Protein AF-A0A2K3YTZ8-F1 (afdb_monomer)

Mean predicted aligned error: 7.77 Å

Foldseek 3Di:
DDPPPPPQQDWDKDWDAVVLLCVLCVVVVHDVCVQDPPVRVVVSVVCSVVVHFIFMWIHPRPQKIKTKGGLSLLSVLLVQFLNCQQSVCVSVVRARAVCPSVQSNVVNVVVTPSNFIKMWMWGFDQDPVRDTGTHTPDMGTD

Secondary structure (DSSP, 8-state):
-----------EEEEE-HHHHHHHHHHTT--HHHHS-HHHHHHHHHHHHHT-S-EEEEE-SSSEEEEEE-HHHHHHHHHHGGGHHHHHHHHTTS-PPBTHHHHHHHHHTT---TTS-EEEEEEEEE-TTS-EEEEEEEEEE-

Structure (mmCIF, N/CA/C/O backbone):
data_AF-A0A2K3YTZ8-F1
#
_entry.id   AF-A0A2K3YTZ8-F1
#
loop_
_atom_site.group_PDB
_atom_site.id
_atom_site.type_symbol
_atom_site.label_atom_id
_atom_site.label_alt_id
_atom_site.label_comp_id
_atom_site.label_asym_id
_atom_site.label_entity_id
_atom_site.label_seq_id
_atom_site.pdbx_PDB_ins_code
_atom_site.Cartn_x
_atom_site.Cartn_y
_atom_site.Cartn_z
_atom_site.occupancy
_atom_site.B_iso_or_equiv
_atom_site.auth_seq_id
_atom_site.auth_comp_id
_atom_site.auth_asym_id
_atom_site.auth_atom_id
_atom_site.pdbx_PDB_model_num
ATOM 1 N N . MET A 1 1 ? 45.130 -14.827 0.680 1.00 37.25 1 MET A N 1
ATOM 2 C CA . MET A 1 1 ? 43.957 -14.661 -0.198 1.00 37.25 1 MET A CA 1
ATOM 3 C C . MET A 1 1 ? 42.746 -14.747 0.700 1.00 37.25 1 MET A C 1
ATOM 5 O O . MET A 1 1 ? 42.461 -15.830 1.182 1.00 37.25 1 MET A O 1
ATOM 9 N N . ALA A 1 2 ? 42.155 -13.609 1.056 1.00 35.12 2 ALA A N 1
ATOM 10 C CA . ALA A 1 2 ? 40.904 -13.611 1.800 1.00 35.12 2 ALA A CA 1
ATOM 11 C C . ALA A 1 2 ? 39.788 -13.859 0.783 1.00 35.12 2 ALA A C 1
ATOM 13 O O . ALA A 1 2 ? 39.632 -13.076 -0.154 1.00 35.12 2 ALA A O 1
ATOM 14 N N . GLU A 1 3 ? 39.102 -14.989 0.924 1.00 37.12 3 GLU A N 1
ATOM 15 C CA . GLU A 1 3 ? 37.858 -15.270 0.221 1.00 37.12 3 GLU A CA 1
ATOM 16 C C . GLU A 1 3 ? 36.879 -14.135 0.527 1.00 37.12 3 GLU A C 1
ATOM 18 O O . GLU A 1 3 ? 36.523 -13.889 1.680 1.00 37.12 3 GLU A O 1
ATOM 23 N N . ALA A 1 4 ? 36.498 -13.396 -0.513 1.00 38.06 4 ALA A N 1
ATOM 24 C CA . ALA A 1 4 ? 35.363 -12.500 -0.446 1.00 38.06 4 ALA A CA 1
ATOM 25 C C . ALA A 1 4 ? 34.123 -13.383 -0.294 1.00 38.06 4 ALA A C 1
ATOM 27 O O . ALA A 1 4 ? 33.596 -13.904 -1.277 1.00 38.06 4 ALA A O 1
ATOM 28 N N . SER A 1 5 ? 33.693 -13.586 0.949 1.00 38.84 5 SER A N 1
ATOM 29 C CA . SER A 1 5 ? 32.341 -14.031 1.240 1.00 38.84 5 SER A CA 1
ATOM 30 C C . SER A 1 5 ? 31.406 -13.032 0.572 1.00 38.84 5 SER A C 1
ATOM 32 O O . SER A 1 5 ? 31.273 -11.899 1.026 1.00 38.84 5 SER A O 1
ATOM 34 N N . ILE A 1 6 ? 30.811 -13.431 -0.551 1.00 44.41 6 ILE A N 1
ATOM 35 C CA . ILE A 1 6 ? 29.641 -12.761 -1.100 1.00 44.41 6 ILE A CA 1
ATOM 36 C C . ILE A 1 6 ? 28.584 -12.901 -0.006 1.00 44.41 6 ILE A C 1
ATOM 38 O O . ILE A 1 6 ? 27.992 -13.970 0.155 1.00 44.41 6 ILE A O 1
ATOM 42 N N . GLU A 1 7 ? 28.432 -11.859 0.813 1.00 41.97 7 GLU A N 1
ATOM 43 C CA . GLU A 1 7 ? 27.295 -11.709 1.710 1.00 41.97 7 GLU A CA 1
ATOM 44 C C . GLU A 1 7 ? 26.057 -11.921 0.847 1.00 41.97 7 GLU A C 1
ATOM 46 O O . GLU A 1 7 ? 25.769 -11.146 -0.066 1.00 41.97 7 GLU A O 1
ATOM 51 N N . SER A 1 8 ? 25.397 -13.059 1.058 1.00 43.81 8 SER A N 1
ATOM 52 C CA . SER A 1 8 ? 24.143 -13.395 0.406 1.00 43.81 8 SER A CA 1
ATOM 53 C C . SER A 1 8 ? 23.228 -12.192 0.580 1.00 43.81 8 SER A C 1
ATOM 55 O O . SER A 1 8 ? 22.971 -11.814 1.721 1.00 43.81 8 SER A O 1
ATOM 57 N N . GLY A 1 9 ? 22.819 -11.554 -0.522 1.00 49.78 9 GLY A N 1
ATOM 58 C CA . GLY A 1 9 ? 21.945 -10.385 -0.496 1.00 49.78 9 GLY A CA 1
ATOM 59 C C . GLY A 1 9 ? 20.714 -10.698 0.345 1.00 49.78 9 GLY A C 1
ATOM 60 O O . GLY A 1 9 ? 19.818 -11.409 -0.099 1.00 49.78 9 GLY A O 1
ATOM 61 N N . GLN A 1 10 ? 20.719 -10.264 1.604 1.00 57.28 10 GLN A N 1
ATOM 62 C CA . GLN A 1 10 ? 19.632 -10.552 2.523 1.00 57.28 10 GLN A CA 1
ATOM 63 C C . GLN A 1 10 ? 18.432 -9.729 2.083 1.00 57.28 10 GLN A C 1
ATOM 65 O O . GLN A 1 10 ? 18.551 -8.512 1.919 1.00 57.28 10 GLN A O 1
ATOM 70 N N . ALA A 1 11 ? 17.288 -10.391 1.911 1.00 67.12 11 ALA A N 1
ATOM 71 C CA . ALA A 1 11 ? 16.050 -9.699 1.616 1.00 67.12 11 ALA A CA 1
ATOM 72 C C . ALA A 1 11 ? 15.791 -8.644 2.704 1.00 67.12 11 ALA A C 1
ATOM 74 O O . ALA A 1 11 ? 15.739 -8.968 3.897 1.00 67.12 11 ALA A O 1
ATOM 75 N N . LYS A 1 12 ? 15.670 -7.372 2.315 1.00 79.81 12 LYS A N 1
ATOM 76 C CA . LYS A 1 12 ? 15.403 -6.288 3.264 1.00 79.81 12 LYS A CA 1
ATOM 77 C C . LYS A 1 12 ? 13.904 -6.196 3.474 1.00 79.81 12 LYS A C 1
ATOM 79 O O . LYS A 1 12 ? 13.170 -5.788 2.580 1.00 79.81 12 LYS A O 1
ATOM 84 N N . ILE A 1 13 ? 13.464 -6.563 4.673 1.00 82.56 13 ILE A N 1
ATOM 85 C CA . ILE A 1 13 ? 12.056 -6.517 5.062 1.00 82.56 13 ILE A CA 1
ATOM 86 C C . ILE A 1 13 ? 11.825 -5.278 5.920 1.00 82.56 13 ILE A C 1
ATOM 88 O O . ILE A 1 13 ? 12.342 -5.174 7.032 1.00 82.56 13 ILE A O 1
ATOM 92 N N . GLN A 1 14 ? 11.011 -4.357 5.422 1.00 82.62 14 GLN A N 1
ATOM 93 C CA . GLN A 1 14 ? 10.483 -3.235 6.190 1.00 82.62 14 GLN A CA 1
ATOM 94 C C . GLN A 1 14 ? 9.035 -3.549 6.541 1.00 82.62 14 GLN A C 1
ATOM 96 O O . GLN A 1 14 ? 8.256 -3.904 5.666 1.00 82.62 14 GLN A O 1
ATOM 101 N N . SER A 1 15 ? 8.675 -3.485 7.820 1.00 82.81 15 SER A N 1
ATOM 102 C CA . SER A 1 15 ? 7.303 -3.745 8.273 1.00 82.81 15 SER A CA 1
ATOM 103 C C . SER A 1 15 ? 6.673 -2.461 8.782 1.00 82.81 15 SER A C 1
ATOM 105 O O . SER A 1 15 ? 7.332 -1.693 9.479 1.00 82.81 15 SER A O 1
ATOM 107 N N . PHE A 1 16 ? 5.394 -2.287 8.480 1.00 82.88 16 PHE A N 1
ATOM 108 C CA . PHE A 1 16 ? 4.601 -1.118 8.819 1.00 82.88 16 PHE A CA 1
ATOM 109 C C . PHE A 1 16 ? 3.361 -1.556 9.583 1.00 82.88 16 PHE A C 1
ATOM 111 O O . PHE A 1 16 ? 2.754 -2.583 9.262 1.00 82.88 16 PHE A O 1
ATOM 118 N N . THR A 1 17 ? 3.009 -0.790 10.609 1.00 85.12 17 THR A N 1
ATOM 119 C CA . THR A 1 17 ? 1.774 -1.008 11.363 1.00 85.12 17 THR A CA 1
ATOM 120 C C . THR A 1 17 ? 0.602 -0.285 10.708 1.00 85.12 17 THR A C 1
ATOM 122 O O . THR A 1 17 ? 0.782 0.736 10.042 1.00 85.12 17 THR A O 1
ATOM 125 N N . ASN A 1 18 ? -0.622 -0.764 10.933 1.00 85.56 18 ASN A N 1
ATOM 126 C CA . ASN A 1 18 ? -1.831 -0.040 10.528 1.00 85.56 18 ASN A CA 1
ATOM 127 C C . ASN A 1 18 ? -1.933 1.307 11.257 1.00 85.56 18 ASN A C 1
ATOM 129 O O . ASN A 1 18 ? -2.470 2.266 10.715 1.00 85.56 18 ASN A O 1
ATOM 133 N N . GLN A 1 19 ? -1.361 1.424 12.459 1.00 85.00 19 GLN A N 1
ATOM 134 C CA . GLN A 1 19 ? -1.251 2.722 13.121 1.00 85.00 19 GLN A CA 1
ATOM 135 C C . GLN A 1 19 ? -0.457 3.738 12.281 1.00 85.00 19 GLN A C 1
ATOM 137 O O . GLN A 1 19 ? -0.942 4.847 12.084 1.00 85.00 19 GLN A O 1
ATOM 142 N N . GLN A 1 20 ? 0.690 3.349 11.708 1.00 86.94 20 GLN A N 1
ATOM 143 C CA . GLN A 1 20 ? 1.468 4.243 10.840 1.00 86.94 20 GLN A CA 1
ATOM 144 C C . GLN A 1 20 ? 0.689 4.670 9.589 1.00 86.94 20 GLN A C 1
ATOM 146 O O . GLN A 1 20 ? 0.856 5.796 9.124 1.00 86.94 20 GLN A O 1
ATOM 151 N N . LEU A 1 21 ? -0.174 3.799 9.053 1.00 87.56 21 LEU A N 1
ATOM 152 C CA . LEU A 1 21 ? -1.103 4.173 7.986 1.00 87.56 21 LEU A CA 1
ATOM 153 C C . LEU A 1 21 ? -2.042 5.294 8.432 1.00 87.56 21 LEU A C 1
ATOM 155 O O . LEU A 1 21 ? -2.205 6.262 7.695 1.00 87.56 21 LEU A O 1
ATOM 159 N N . PHE A 1 22 ? -2.654 5.167 9.610 1.00 89.25 22 PHE A N 1
ATOM 160 C CA . PHE A 1 22 ? -3.571 6.182 10.124 1.00 89.25 22 PHE A CA 1
ATOM 161 C C . PHE A 1 22 ? -2.854 7.517 10.347 1.00 89.25 22 PHE A C 1
ATOM 163 O O . PHE A 1 22 ? -3.300 8.534 9.827 1.00 89.25 22 PHE A O 1
ATOM 170 N N . ASP A 1 23 ? -1.692 7.505 11.003 1.00 89.44 23 ASP A N 1
ATOM 171 C CA . ASP A 1 23 ? -0.893 8.718 11.212 1.00 89.44 23 ASP A CA 1
ATOM 172 C C . ASP A 1 23 ? -0.537 9.409 9.878 1.00 89.44 23 ASP A C 1
ATOM 174 O O . ASP A 1 23 ? -0.628 10.632 9.747 1.00 89.44 23 ASP A O 1
ATOM 178 N N . GLU A 1 24 ? -0.155 8.637 8.854 1.00 88.81 24 GLU A N 1
ATOM 179 C CA . GLU A 1 24 ? 0.203 9.191 7.545 1.00 88.81 24 GLU A CA 1
ATOM 180 C C . GLU A 1 24 ? -1.027 9.684 6.763 1.00 88.81 24 GLU A C 1
ATOM 182 O O . GLU A 1 24 ? -0.947 10.689 6.058 1.00 88.81 24 GLU A O 1
ATOM 187 N N . LEU A 1 25 ? -2.186 9.036 6.894 1.00 88.69 25 LEU A N 1
ATOM 188 C CA . LEU A 1 25 ? -3.445 9.521 6.319 1.00 88.69 25 LEU A CA 1
ATOM 189 C C . LEU A 1 25 ? -3.856 10.869 6.933 1.00 88.69 25 LEU A C 1
ATOM 191 O O . LEU A 1 25 ? -4.121 11.812 6.184 1.00 88.69 25 LEU A O 1
ATOM 195 N N . GLU A 1 26 ? -3.826 10.999 8.264 1.00 89.88 26 GLU A N 1
ATOM 196 C CA . GLU A 1 26 ? -4.123 12.262 8.961 1.00 89.88 26 GLU A CA 1
ATOM 197 C C . GLU A 1 26 ? -3.152 13.369 8.553 1.00 89.88 26 GLU A C 1
ATOM 199 O O . GLU A 1 26 ? -3.557 14.497 8.260 1.00 89.88 26 GLU A O 1
ATOM 204 N N . LYS A 1 27 ? -1.863 13.038 8.450 1.00 88.75 27 LYS A N 1
ATOM 205 C CA . LYS A 1 27 ? -0.826 13.973 8.005 1.00 88.75 27 LYS A CA 1
ATOM 206 C C . LYS A 1 27 ? -1.013 14.432 6.557 1.00 88.75 27 LYS A C 1
ATOM 208 O O . LYS A 1 27 ? -0.670 15.568 6.234 1.00 88.75 27 LYS A O 1
ATOM 213 N N . ASN A 1 28 ? -1.583 13.587 5.700 1.00 84.62 28 ASN A N 1
ATOM 214 C CA . ASN A 1 28 ? -1.975 13.951 4.337 1.00 84.62 28 ASN A CA 1
ATOM 215 C C . ASN A 1 28 ? -3.314 14.719 4.275 1.00 84.62 28 ASN A C 1
ATOM 217 O O . ASN A 1 28 ? -3.763 15.068 3.184 1.00 84.62 28 ASN A O 1
ATOM 221 N N . GLY A 1 29 ? -3.936 15.017 5.422 1.00 86.56 29 GLY A N 1
ATOM 222 C CA . GLY A 1 29 ? -5.174 15.791 5.526 1.00 86.56 29 GLY A CA 1
ATOM 223 C C . GLY A 1 29 ? -6.456 14.963 5.424 1.00 86.56 29 GLY A C 1
ATOM 224 O O . GLY A 1 29 ? -7.535 15.547 5.340 1.00 86.56 29 GLY A O 1
ATOM 225 N N . TYR A 1 30 ? -6.365 13.629 5.436 1.00 87.69 30 TYR A N 1
ATOM 226 C CA . TYR A 1 30 ? -7.536 12.754 5.436 1.00 87.69 30 TYR A CA 1
ATOM 227 C C . TYR A 1 30 ? -8.067 12.551 6.853 1.00 87.69 30 TYR A C 1
ATOM 229 O O . TYR A 1 30 ? -7.307 12.349 7.797 1.00 87.69 30 TYR A O 1
ATOM 237 N N . GLN A 1 31 ? -9.389 12.547 7.001 1.00 87.75 31 GLN A N 1
ATOM 238 C CA . GLN A 1 31 ? -10.019 12.120 8.245 1.00 87.75 31 GLN A CA 1
ATOM 239 C C . GLN A 1 31 ? -10.127 10.597 8.242 1.00 87.75 31 GLN A C 1
ATOM 241 O O . GLN A 1 31 ? -10.761 10.024 7.362 1.00 87.75 31 GLN A O 1
ATOM 246 N N . ILE A 1 32 ? -9.534 9.930 9.233 1.00 86.88 32 ILE A N 1
ATOM 247 C CA . ILE A 1 32 ? -9.571 8.459 9.316 1.00 86.88 32 ILE A CA 1
ATOM 248 C C . ILE A 1 32 ? -11.003 7.941 9.386 1.00 86.88 32 ILE A C 1
ATOM 250 O O . ILE A 1 32 ? -11.298 6.911 8.794 1.00 86.88 32 ILE A O 1
ATOM 254 N N . GLU A 1 33 ? -11.895 8.690 10.034 1.00 86.44 33 GLU A N 1
ATOM 255 C CA . GLU A 1 33 ? -13.319 8.365 10.148 1.00 86.44 33 GLU A CA 1
ATOM 256 C C . GLU A 1 33 ? -14.080 8.402 8.806 1.00 86.44 33 GLU A C 1
ATOM 258 O O . GLU A 1 33 ? -15.165 7.834 8.716 1.00 86.44 33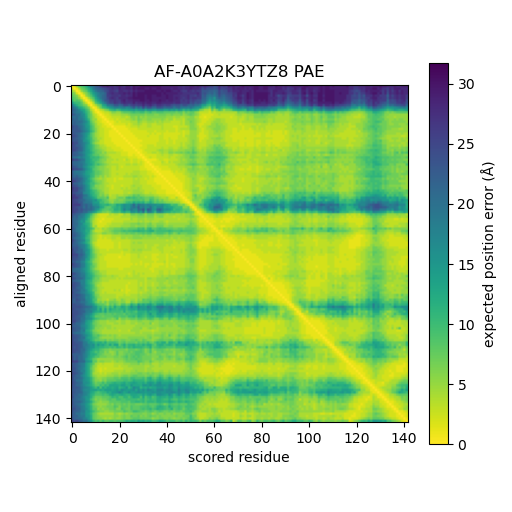 GLU A O 1
ATOM 263 N N . ASP A 1 34 ? -13.521 9.029 7.763 1.00 87.06 34 ASP A N 1
ATOM 264 C CA . ASP A 1 34 ? -14.074 9.005 6.398 1.00 87.06 34 ASP A CA 1
ATOM 265 C C . ASP A 1 34 ? -13.754 7.683 5.676 1.00 87.06 34 ASP A C 1
ATOM 267 O O . ASP A 1 34 ? -14.510 7.215 4.827 1.00 87.06 34 ASP A O 1
ATOM 271 N N . VAL A 1 35 ? -12.645 7.040 6.056 1.00 85.38 35 VAL A N 1
ATOM 272 C CA . VAL A 1 35 ? -12.149 5.802 5.434 1.00 85.38 35 VAL A CA 1
ATOM 273 C C . VAL A 1 35 ? -12.508 4.565 6.269 1.00 85.38 35 VAL A C 1
ATOM 275 O O . VAL A 1 35 ? -12.798 3.498 5.722 1.00 85.38 35 VAL A O 1
ATOM 278 N N . PHE A 1 36 ? -12.509 4.699 7.596 1.00 88.44 36 PHE A N 1
ATOM 279 C CA . PHE A 1 36 ? -12.673 3.613 8.558 1.00 88.44 36 PHE A CA 1
ATOM 280 C C . PHE A 1 36 ? -13.674 3.978 9.648 1.00 88.44 36 PHE A C 1
ATOM 282 O O . PHE A 1 36 ? -13.645 5.074 10.202 1.00 88.44 36 PHE A O 1
ATOM 289 N N . THR A 1 37 ? -14.513 3.025 10.046 1.00 89.50 37 THR A N 1
ATOM 290 C CA . THR A 1 37 ? -15.331 3.195 11.249 1.00 89.50 37 THR A CA 1
ATOM 291 C C . THR A 1 37 ? -14.468 3.084 12.508 1.00 89.50 37 THR A C 1
ATOM 293 O O . THR A 1 37 ? -13.374 2.517 12.499 1.00 89.50 37 THR A O 1
ATOM 296 N N . LYS A 1 38 ? -14.971 3.583 13.642 1.00 88.25 38 LYS A N 1
ATOM 297 C CA . LYS A 1 38 ? -14.272 3.472 14.936 1.00 88.25 38 LYS A CA 1
ATOM 298 C C . LYS A 1 38 ? -13.962 2.022 15.309 1.00 88.25 38 LYS A C 1
ATOM 300 O O . LYS A 1 38 ? -12.856 1.736 15.756 1.00 88.25 38 LYS A O 1
ATOM 305 N N . GLU A 1 39 ? -14.910 1.121 15.060 1.00 88.31 39 GLU A N 1
ATOM 306 C CA . GLU A 1 39 ? -14.753 -0.316 15.301 1.00 88.31 39 GLU A CA 1
ATOM 307 C C . GLU A 1 39 ? -13.636 -0.914 14.436 1.00 88.31 39 GLU A C 1
ATOM 309 O O . GLU A 1 39 ? -12.822 -1.687 14.933 1.00 88.31 39 GLU A O 1
ATOM 314 N N . GLU A 1 40 ? -13.539 -0.511 13.166 1.00 87.50 40 GLU A N 1
ATOM 315 C CA . GLU A 1 40 ? -12.468 -0.952 12.267 1.00 87.50 40 GLU A CA 1
ATOM 316 C C . GLU A 1 40 ? -11.101 -0.427 12.702 1.00 87.50 40 GLU A C 1
ATOM 318 O O . GLU A 1 40 ? -10.127 -1.173 12.709 1.00 87.50 40 GLU A O 1
ATOM 323 N N . ILE A 1 41 ? -11.017 0.836 13.123 1.00 86.31 41 ILE A N 1
ATOM 324 C CA . ILE A 1 41 ? -9.771 1.413 13.642 1.00 86.31 41 ILE A CA 1
ATOM 325 C C . ILE A 1 41 ? -9.293 0.622 14.866 1.00 86.31 41 ILE A C 1
ATOM 327 O O . ILE A 1 41 ? -8.108 0.296 14.970 1.00 86.31 41 ILE A O 1
ATOM 331 N N . GLU A 1 42 ? -10.191 0.301 15.800 1.00 86.44 42 GLU A N 1
ATOM 332 C CA . GLU A 1 42 ? -9.855 -0.507 16.975 1.00 86.44 42 GLU A CA 1
ATOM 333 C C . GLU A 1 42 ? -9.466 -1.941 16.601 1.00 86.44 42 GLU A C 1
ATOM 335 O O . GLU A 1 42 ? -8.486 -2.463 17.144 1.00 86.44 42 GLU A O 1
ATOM 340 N N . PHE A 1 43 ? -10.172 -2.547 15.644 1.00 86.31 43 PHE A N 1
ATOM 341 C CA . PHE A 1 43 ? -9.867 -3.870 15.106 1.00 86.31 43 PHE A CA 1
ATOM 342 C C . PHE A 1 43 ? -8.471 -3.912 14.469 1.00 86.31 43 PHE A C 1
ATOM 344 O O . PHE A 1 43 ? -7.639 -4.718 14.881 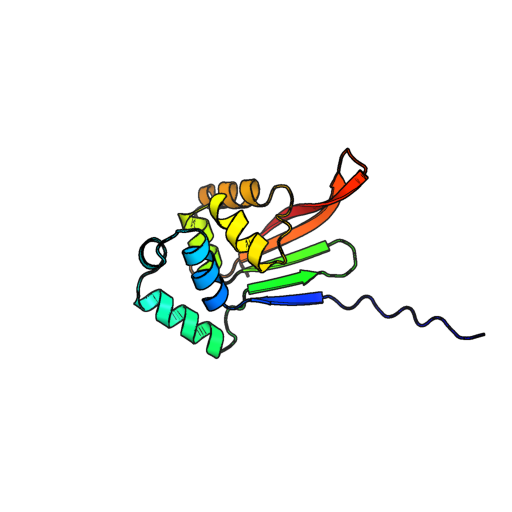1.00 86.31 43 PHE A O 1
ATOM 351 N N . TYR A 1 44 ? -8.146 -2.984 13.567 1.00 84.75 44 TYR A N 1
ATOM 352 C CA . TYR A 1 44 ? -6.844 -2.926 12.898 1.00 84.75 44 TYR A CA 1
ATOM 353 C C . TYR A 1 44 ? -5.689 -2.612 13.858 1.00 84.75 44 TYR A C 1
ATOM 355 O O . TYR A 1 44 ? -4.596 -3.169 13.719 1.00 84.75 44 TYR A O 1
ATOM 363 N N . LYS A 1 45 ? -5.930 -1.782 14.884 1.00 82.12 45 LYS A N 1
ATOM 364 C CA . LYS A 1 45 ? -4.977 -1.559 15.988 1.00 82.12 45 LYS A CA 1
ATOM 365 C C . LYS A 1 45 ? -4.806 -2.801 16.870 1.00 82.12 45 LYS A C 1
ATOM 367 O O . LYS A 1 45 ? -3.770 -2.972 17.518 1.00 82.12 45 LYS A O 1
ATOM 372 N N . ALA A 1 46 ? -5.821 -3.655 16.977 1.00 82.50 46 ALA A N 1
ATOM 373 C CA . ALA A 1 46 ? -5.715 -4.936 17.667 1.00 82.50 46 ALA A CA 1
ATOM 374 C C . ALA A 1 46 ? -4.965 -5.978 16.818 1.00 82.50 46 ALA A C 1
ATOM 376 O O . ALA A 1 46 ? -4.106 -6.673 17.361 1.00 82.50 46 ALA A O 1
ATOM 377 N N . GLU A 1 47 ? -5.200 -6.032 15.504 1.00 76.06 47 GLU A N 1
ATOM 378 C CA . GLU A 1 47 ? -4.469 -6.899 14.565 1.00 76.06 47 GLU A CA 1
ATOM 379 C C . GLU A 1 47 ? -2.959 -6.624 14.576 1.00 76.06 47 GLU A C 1
ATOM 381 O O . GLU A 1 47 ? -2.161 -7.560 14.703 1.00 76.06 47 GLU A O 1
ATOM 386 N N . ASP A 1 48 ? -2.560 -5.346 14.593 1.00 73.81 48 ASP A N 1
ATOM 387 C CA . ASP A 1 48 ? -1.158 -4.934 14.751 1.00 73.81 48 ASP A CA 1
ATOM 388 C C . ASP A 1 48 ? -0.492 -5.576 15.978 1.00 73.81 48 ASP A C 1
ATOM 390 O O . ASP A 1 48 ? 0.640 -6.072 15.914 1.00 73.81 48 ASP A O 1
ATOM 394 N N . ARG A 1 49 ? -1.216 -5.609 17.106 1.00 67.38 49 ARG A N 1
ATOM 395 C CA . ARG A 1 49 ? -0.746 -6.201 18.368 1.00 67.38 49 ARG A CA 1
ATOM 396 C C . ARG A 1 49 ? -0.641 -7.724 18.289 1.00 67.38 49 ARG A C 1
ATOM 398 O O . ARG A 1 49 ? 0.243 -8.298 18.923 1.00 67.38 49 ARG A O 1
ATOM 405 N N . MET A 1 50 ? -1.486 -8.371 17.488 1.00 64.81 50 MET A N 1
ATOM 406 C CA . MET A 1 50 ? -1.467 -9.822 17.266 1.00 64.81 50 MET A CA 1
ATOM 407 C C . MET A 1 50 ? -0.448 -10.262 16.203 1.00 64.81 50 MET A C 1
ATOM 409 O O . MET A 1 50 ? -0.233 -11.460 16.031 1.00 64.81 50 MET A O 1
ATOM 413 N N . ARG A 1 51 ? 0.215 -9.318 15.513 1.00 59.88 51 ARG A N 1
ATOM 414 C CA . ARG A 1 51 ? 1.082 -9.564 14.342 1.00 59.88 51 ARG A CA 1
ATOM 415 C C . ARG A 1 51 ? 0.369 -10.255 13.168 1.00 59.88 51 ARG A C 1
ATOM 417 O O . ARG A 1 51 ? 1.053 -10.740 12.268 1.00 59.88 51 ARG A O 1
ATOM 424 N N . ALA A 1 52 ? -0.959 -10.289 13.167 1.00 52.91 52 ALA A N 1
ATOM 425 C CA . ALA A 1 52 ? -1.759 -10.741 12.037 1.00 52.91 52 ALA A CA 1
ATOM 426 C C . ALA A 1 52 ? -1.971 -9.543 11.098 1.00 52.91 52 ALA A C 1
ATOM 428 O O . ALA A 1 52 ? -2.269 -8.454 11.571 1.00 52.91 52 ALA A O 1
ATOM 429 N N . GLY A 1 53 ? -1.743 -9.705 9.792 1.00 55.81 53 GLY A N 1
ATOM 430 C CA . GLY A 1 53 ? -2.009 -8.637 8.818 1.00 55.81 53 GLY A CA 1
ATOM 431 C C . GLY A 1 53 ? -0.987 -7.496 8.816 1.00 55.81 53 GLY A C 1
ATOM 432 O O . GLY A 1 53 ? -1.364 -6.329 8.837 1.00 55.81 53 GLY A O 1
ATOM 433 N N . LYS A 1 54 ? 0.315 -7.804 8.789 1.00 71.25 54 LYS A N 1
ATOM 434 C CA . LYS A 1 54 ? 1.347 -6.765 8.666 1.00 71.25 54 LYS A CA 1
ATOM 435 C C . LYS A 1 54 ? 1.509 -6.312 7.226 1.00 71.25 54 LYS A C 1
ATOM 437 O O . LYS A 1 54 ? 1.706 -7.132 6.333 1.00 71.25 54 LYS A O 1
ATOM 442 N N . THR A 1 55 ? 1.545 -5.001 7.037 1.00 82.62 55 THR A N 1
ATOM 443 C CA . THR A 1 55 ? 2.046 -4.421 5.797 1.00 82.62 55 THR A CA 1
ATOM 444 C C . THR A 1 55 ? 3.565 -4.527 5.794 1.00 82.62 55 THR A C 1
ATOM 446 O O . THR A 1 55 ? 4.222 -4.152 6.766 1.00 82.62 55 THR A O 1
ATOM 449 N N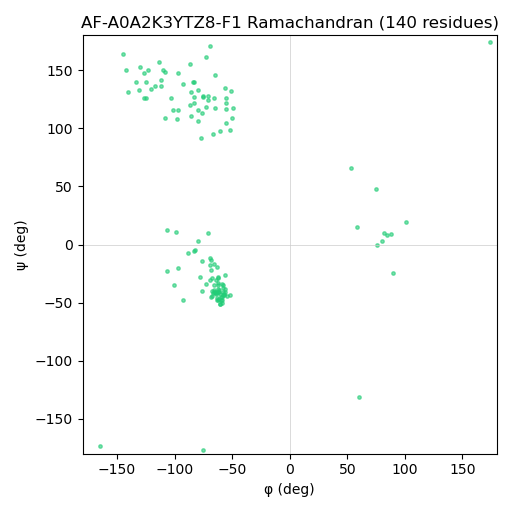 . GLN A 1 56 ? 4.145 -5.089 4.739 1.00 85.75 56 GLN A N 1
ATOM 450 C CA . GLN A 1 56 ? 5.580 -5.325 4.645 1.00 85.75 56 GLN A CA 1
ATOM 451 C C . GLN A 1 56 ? 6.087 -5.039 3.241 1.00 85.75 56 GLN A C 1
ATOM 453 O O . GLN A 1 56 ? 5.556 -5.552 2.265 1.00 85.75 56 GLN A O 1
ATOM 458 N N . PHE A 1 57 ? 7.158 -4.268 3.143 1.00 85.88 57 PHE A N 1
ATOM 459 C CA . PHE A 1 57 ? 7.929 -4.136 1.921 1.00 85.88 57 PHE A CA 1
ATOM 460 C C . PHE A 1 57 ? 9.123 -5.085 1.989 1.00 85.88 57 PHE A C 1
ATOM 462 O O . PHE A 1 57 ? 9.983 -4.946 2.860 1.00 85.88 57 PHE A O 1
ATOM 469 N N . VAL A 1 58 ? 9.151 -6.065 1.095 1.00 85.81 58 VAL A N 1
ATOM 470 C CA . VAL A 1 58 ? 10.216 -7.059 0.977 1.00 85.81 58 VAL A CA 1
ATOM 471 C C . VAL A 1 58 ? 11.007 -6.746 -0.279 1.00 85.81 58 VAL A C 1
ATOM 473 O O . VAL A 1 58 ? 10.511 -6.939 -1.383 1.00 85.81 58 VAL A O 1
ATOM 476 N N . ASP A 1 59 ? 12.231 -6.263 -0.120 1.00 85.69 59 ASP A N 1
ATOM 477 C CA . ASP A 1 59 ? 13.196 -6.188 -1.211 1.00 85.69 59 ASP A CA 1
ATOM 478 C C . ASP A 1 59 ? 13.949 -7.514 -1.294 1.00 85.69 59 ASP A C 1
ATOM 480 O O . ASP A 1 59 ? 14.583 -7.908 -0.318 1.00 85.69 59 ASP A O 1
ATOM 484 N N . HIS A 1 60 ? 13.877 -8.212 -2.426 1.00 85.25 60 HIS A N 1
ATOM 485 C CA . HIS A 1 60 ? 14.485 -9.540 -2.583 1.00 85.25 60 HIS A CA 1
ATOM 486 C C . HIS A 1 60 ? 15.983 -9.475 -2.920 1.00 85.25 60 HIS A C 1
ATOM 488 O O . HIS A 1 60 ? 16.646 -10.507 -2.980 1.00 85.25 60 HIS A O 1
ATOM 494 N N . GLY A 1 61 ? 16.540 -8.274 -3.120 1.00 79.81 61 GLY A N 1
ATOM 495 C CA . GLY A 1 61 ? 17.960 -8.066 -3.422 1.00 79.81 61 GLY A CA 1
ATOM 496 C C . GLY A 1 61 ? 18.376 -8.417 -4.857 1.00 79.81 61 GLY A C 1
ATOM 497 O O . GLY A 1 61 ? 19.536 -8.233 -5.216 1.00 79.81 61 GLY A O 1
ATOM 498 N N . ASP A 1 62 ? 17.446 -8.877 -5.695 1.00 82.38 62 ASP A N 1
ATOM 499 C CA . ASP A 1 62 ? 17.650 -9.233 -7.107 1.00 82.38 62 ASP A CA 1
ATOM 500 C C . ASP A 1 62 ? 17.035 -8.204 -8.078 1.00 82.38 62 ASP A C 1
ATOM 502 O O . ASP A 1 62 ? 16.907 -8.444 -9.280 1.00 82.38 62 ASP A O 1
ATOM 506 N N . GLY A 1 63 ? 16.649 -7.036 -7.556 1.00 82.50 63 GLY A N 1
ATOM 507 C CA . GLY A 1 63 ? 15.921 -6.014 -8.303 1.00 82.50 63 GLY A CA 1
ATOM 508 C C . GLY A 1 63 ? 14.417 -6.276 -8.388 1.00 82.50 63 GLY A C 1
ATOM 509 O O . GLY A 1 63 ? 13.733 -5.573 -9.132 1.00 82.50 63 GLY A O 1
ATOM 510 N N . THR A 1 64 ? 13.890 -7.250 -7.645 1.00 87.44 64 THR A N 1
ATOM 511 C CA . THR A 1 64 ? 12.455 -7.395 -7.405 1.00 87.44 64 THR A CA 1
ATOM 512 C C . THR A 1 64 ? 12.110 -7.040 -5.965 1.00 87.44 64 THR A C 1
ATOM 514 O O . THR A 1 64 ? 12.899 -7.239 -5.037 1.00 87.44 64 THR A O 1
ATOM 517 N N . SER A 1 65 ? 10.910 -6.506 -5.767 1.00 87.56 65 SER A N 1
ATOM 518 C CA . SER A 1 65 ? 10.398 -6.207 -4.433 1.0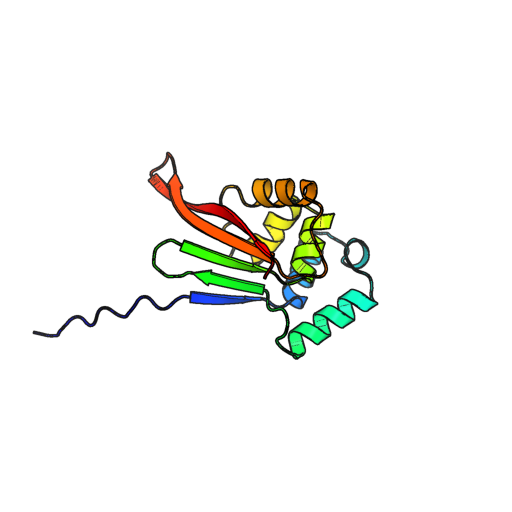0 87.56 65 SER A CA 1
ATOM 519 C C . SER A 1 65 ? 8.906 -6.513 -4.371 1.00 87.56 65 SER A C 1
ATOM 521 O O . SER A 1 65 ? 8.199 -6.380 -5.368 1.00 87.56 65 SER A O 1
ATOM 523 N N . THR A 1 66 ? 8.399 -6.896 -3.207 1.00 88.19 66 THR A N 1
ATOM 524 C CA . THR A 1 66 ? 6.975 -7.169 -2.992 1.00 88.19 66 THR A CA 1
ATOM 525 C C . THR A 1 66 ? 6.471 -6.349 -1.816 1.00 88.19 66 THR A C 1
ATOM 527 O O . THR A 1 66 ? 7.025 -6.416 -0.721 1.00 88.19 66 THR A O 1
ATOM 530 N N . LEU A 1 67 ? 5.408 -5.580 -2.035 1.00 87.69 67 LEU A N 1
ATOM 531 C CA . LEU A 1 67 ? 4.683 -4.884 -0.981 1.00 87.69 67 LEU A CA 1
ATOM 532 C C . LEU A 1 67 ? 3.465 -5.709 -0.596 1.00 87.69 67 LEU A C 1
ATOM 534 O O . LEU A 1 67 ? 2.498 -5.776 -1.346 1.00 87.69 67 LEU A O 1
ATOM 538 N N . TYR A 1 68 ? 3.518 -6.314 0.575 1.00 87.69 68 TYR A N 1
ATOM 539 C CA . TYR A 1 68 ? 2.393 -6.941 1.244 1.00 87.69 68 TYR A CA 1
ATOM 540 C C . TYR A 1 68 ? 1.621 -5.858 1.985 1.00 87.69 68 TYR A C 1
ATOM 542 O O . TYR A 1 68 ? 2.209 -5.101 2.745 1.00 87.69 68 TYR A O 1
ATOM 550 N N . LEU A 1 69 ? 0.321 -5.769 1.758 1.00 86.56 69 LEU A N 1
ATOM 551 C CA . LEU A 1 69 ? -0.595 -4.799 2.336 1.00 86.56 69 LEU A CA 1
ATOM 552 C C . LEU A 1 69 ? -1.623 -5.541 3.181 1.00 86.56 69 LEU A C 1
ATOM 554 O O . LEU A 1 69 ? -2.164 -6.563 2.758 1.00 86.56 69 LEU A O 1
ATOM 558 N N . SER A 1 70 ? -1.913 -5.017 4.366 1.00 87.56 70 SER A N 1
ATOM 559 C CA . SER A 1 70 ? -3.016 -5.519 5.181 1.00 87.56 70 SER A CA 1
ATOM 560 C C . SER A 1 70 ? -4.379 -5.196 4.550 1.00 87.56 70 SER A C 1
ATOM 562 O O . SER A 1 70 ? -4.496 -4.424 3.589 1.00 87.56 70 SER A O 1
ATOM 564 N N . SER A 1 71 ? -5.440 -5.775 5.104 1.00 86.75 71 SER A N 1
ATOM 565 C CA . SER A 1 71 ? -6.827 -5.442 4.758 1.00 86.75 71 SER A CA 1
ATOM 566 C C . SER A 1 71 ? -7.133 -3.953 4.983 1.00 86.75 71 SER A C 1
ATOM 568 O O . SER A 1 71 ? -7.802 -3.344 4.151 1.00 86.75 71 SER A O 1
ATOM 570 N N . ALA A 1 72 ? -6.552 -3.320 6.013 1.00 87.81 72 ALA A N 1
ATOM 571 C CA . ALA A 1 72 ? -6.679 -1.877 6.241 1.00 87.81 72 ALA A CA 1
ATOM 572 C C . ALA A 1 72 ? -6.155 -1.062 5.048 1.00 87.81 72 ALA A C 1
ATOM 574 O O . ALA A 1 72 ? -6.842 -0.188 4.528 1.00 87.81 72 ALA A O 1
ATOM 575 N N . TYR A 1 73 ? -4.961 -1.391 4.553 1.00 87.94 73 TYR A N 1
ATOM 576 C CA . TYR A 1 73 ? -4.392 -0.726 3.378 1.00 87.94 73 TYR A CA 1
ATOM 577 C C . TYR A 1 73 ? -5.202 -1.006 2.111 1.00 87.94 73 TYR A C 1
ATOM 579 O O . TYR A 1 73 ? -5.407 -0.104 1.301 1.00 87.94 73 TYR A O 1
ATOM 587 N N . THR A 1 74 ? -5.691 -2.237 1.951 1.00 87.81 74 THR A N 1
ATOM 588 C CA . THR A 1 74 ? -6.550 -2.616 0.821 1.00 87.81 74 THR A CA 1
ATOM 589 C C . THR A 1 74 ? -7.845 -1.800 0.823 1.00 87.81 74 THR A C 1
ATOM 591 O O . THR A 1 74 ? -8.258 -1.296 -0.222 1.00 87.81 74 THR A O 1
ATOM 594 N N . LYS A 1 75 ? -8.444 -1.575 1.999 1.00 89.12 75 LYS A N 1
ATOM 595 C CA . LYS A 1 75 ? -9.596 -0.685 2.159 1.00 89.12 75 LYS A CA 1
ATOM 596 C C . LYS A 1 75 ? -9.256 0.764 1.814 1.00 89.12 75 LYS A C 1
ATOM 598 O O . LYS A 1 75 ? -9.986 1.379 1.040 1.00 89.12 75 LYS A O 1
ATOM 603 N N . THR A 1 76 ? -8.127 1.287 2.294 1.00 89.62 76 THR A N 1
ATOM 604 C CA . THR A 1 76 ? -7.651 2.629 1.918 1.00 89.62 76 THR A CA 1
ATOM 605 C C . THR A 1 76 ? -7.540 2.782 0.403 1.00 89.62 76 THR A C 1
ATOM 607 O O . THR A 1 76 ? -7.988 3.786 -0.143 1.00 89.62 76 THR A O 1
ATOM 610 N N . ILE A 1 77 ? -6.994 1.784 -0.298 1.00 89.38 77 ILE A N 1
ATOM 611 C CA . ILE A 1 77 ? -6.899 1.788 -1.766 1.00 89.38 77 ILE A CA 1
ATOM 612 C C . ILE A 1 77 ? -8.290 1.767 -2.404 1.00 89.38 77 ILE A C 1
ATOM 614 O O . ILE A 1 77 ? -8.525 2.495 -3.361 1.00 89.38 77 ILE A O 1
ATOM 618 N N . SER A 1 78 ? -9.227 0.984 -1.869 1.00 88.25 78 SER A N 1
ATOM 619 C CA . SER A 1 78 ? -10.599 0.933 -2.384 1.00 88.25 78 SER A CA 1
ATOM 620 C C . SER A 1 78 ? -11.338 2.273 -2.286 1.00 88.25 78 SER A C 1
ATOM 622 O O . SER A 1 78 ? -12.236 2.512 -3.090 1.00 88.25 78 SER A O 1
ATOM 624 N N . ILE A 1 79 ? -10.997 3.12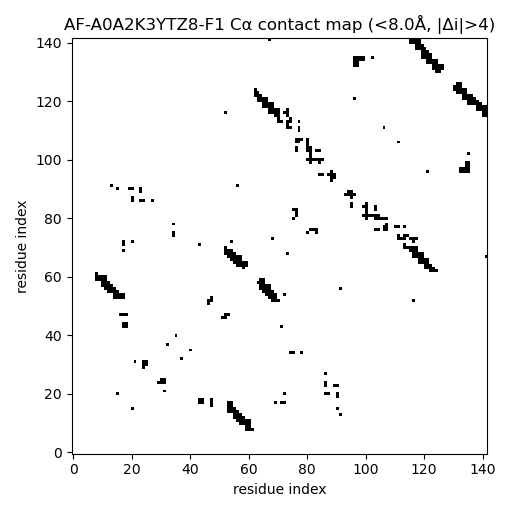4 -1.313 1.00 88.50 79 ILE A N 1
ATOM 625 C CA . ILE A 1 79 ? -11.632 4.435 -1.109 1.00 88.50 79 ILE A CA 1
ATOM 626 C C . ILE A 1 79 ? -10.870 5.548 -1.8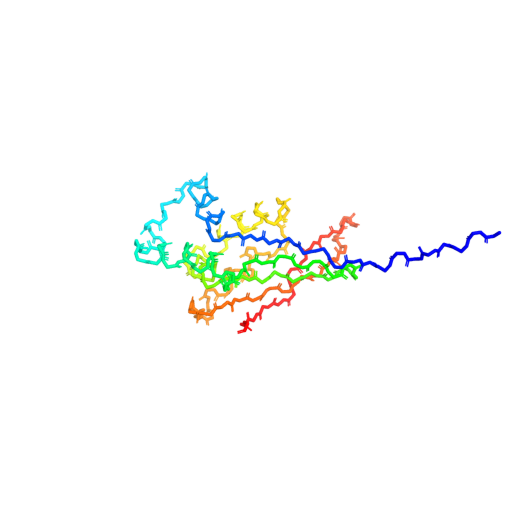41 1.00 88.50 79 ILE A C 1
ATOM 628 O O . ILE A 1 79 ? -11.468 6.354 -2.549 1.00 88.50 79 ILE A O 1
ATOM 632 N N . LEU A 1 80 ? -9.543 5.591 -1.689 1.00 88.75 80 LEU A N 1
ATOM 633 C CA . LEU A 1 80 ? -8.697 6.690 -2.170 1.00 88.75 80 LEU A CA 1
ATOM 634 C C . LEU A 1 80 ? -8.047 6.418 -3.534 1.00 88.75 80 LEU A C 1
ATOM 636 O O . LEU A 1 80 ? -7.599 7.350 -4.206 1.00 88.75 80 LEU A O 1
ATOM 640 N N . GLY A 1 81 ? -7.943 5.158 -3.951 1.00 88.19 81 GLY A N 1
ATOM 641 C CA . GLY A 1 81 ? -7.343 4.780 -5.226 1.00 88.19 81 GLY A CA 1
ATOM 642 C C . GLY A 1 81 ? -5.893 5.187 -5.377 1.00 88.19 81 GLY A C 1
ATOM 643 O O . GLY A 1 81 ? -5.069 4.989 -4.485 1.00 88.19 81 GLY A O 1
ATOM 644 N N . GLY A 1 82 ? -5.586 5.816 -6.513 1.00 85.62 82 GLY A N 1
ATOM 645 C CA . GLY A 1 82 ? -4.274 6.393 -6.790 1.00 85.62 82 GLY A CA 1
ATOM 646 C C . GLY A 1 82 ? -3.809 7.408 -5.745 1.00 85.62 82 GLY A C 1
ATOM 647 O O . GLY A 1 82 ? -2.604 7.528 -5.534 1.00 85.62 82 GLY A O 1
ATOM 648 N N . SER A 1 83 ? -4.723 8.073 -5.030 1.00 87.06 83 SER A N 1
ATOM 649 C CA . SER A 1 83 ? -4.367 9.002 -3.950 1.00 87.06 83 SER A CA 1
ATOM 650 C C . SER A 1 83 ? -3.769 8.294 -2.731 1.00 87.06 83 SER A C 1
ATOM 652 O O . SER A 1 83 ? -3.008 8.912 -1.995 1.00 87.06 83 SER A O 1
ATOM 654 N N . ALA A 1 84 ? -4.024 6.993 -2.541 1.00 87.75 84 ALA A N 1
ATOM 655 C CA . ALA A 1 84 ? -3.363 6.201 -1.500 1.00 87.75 84 ALA A CA 1
ATOM 656 C C . ALA A 1 84 ? -1.865 5.980 -1.785 1.00 87.75 84 ALA A C 1
ATOM 658 O O . ALA A 1 84 ? -1.108 5.637 -0.875 1.00 87.75 84 ALA A O 1
ATOM 659 N N . ALA A 1 85 ? -1.409 6.174 -3.032 1.00 86.44 85 ALA A N 1
ATOM 660 C CA . ALA A 1 85 ? -0.026 5.906 -3.420 1.00 86.44 85 ALA A CA 1
ATOM 661 C C . ALA A 1 85 ? 0.975 6.785 -2.673 1.00 86.44 85 ALA A C 1
ATOM 663 O O . ALA A 1 85 ? 2.060 6.312 -2.355 1.00 86.44 85 ALA A O 1
ATOM 664 N N . THR A 1 86 ? 0.626 8.039 -2.376 1.00 83.75 86 THR A N 1
ATOM 665 C CA . THR A 1 86 ? 1.501 8.956 -1.631 1.00 83.75 86 THR A CA 1
ATOM 666 C C . THR A 1 86 ? 1.671 8.505 -0.186 1.00 83.75 86 THR A C 1
ATOM 668 O O . THR A 1 86 ? 2.798 8.433 0.294 1.00 83.75 86 THR A O 1
ATOM 671 N N . THR A 1 87 ? 0.582 8.122 0.484 1.00 84.94 87 THR A N 1
ATOM 672 C CA . THR A 1 87 ? 0.602 7.573 1.848 1.00 84.94 87 THR A CA 1
ATOM 673 C C . THR A 1 87 ? 1.400 6.271 1.911 1.00 84.94 87 THR A C 1
ATOM 675 O O . THR A 1 87 ? 2.274 6.112 2.759 1.00 84.94 87 THR A O 1
ATOM 678 N N . ILE A 1 88 ? 1.160 5.351 0.973 1.00 82.88 88 ILE A N 1
ATOM 679 C CA . ILE A 1 88 ? 1.876 4.071 0.901 1.00 82.88 88 ILE A CA 1
ATOM 680 C C . ILE A 1 88 ? 3.369 4.285 0.620 1.00 82.88 88 ILE A C 1
ATOM 682 O O . ILE A 1 88 ? 4.216 3.654 1.250 1.00 82.88 88 ILE A O 1
ATOM 686 N N . ALA A 1 89 ? 3.704 5.190 -0.298 1.00 80.75 89 ALA A N 1
ATOM 687 C CA . ALA A 1 89 ? 5.086 5.495 -0.639 1.00 80.75 89 ALA A CA 1
ATOM 688 C C . ALA A 1 89 ? 5.840 6.179 0.501 1.00 80.75 89 ALA A C 1
ATOM 690 O O . ALA A 1 89 ? 6.999 5.848 0.736 1.00 80.75 89 ALA A O 1
ATOM 691 N N . ALA A 1 90 ? 5.197 7.105 1.217 1.00 79.81 90 ALA A N 1
ATOM 692 C CA . ALA A 1 90 ? 5.791 7.766 2.374 1.00 79.81 90 ALA A CA 1
ATOM 693 C C . ALA A 1 90 ? 6.216 6.740 3.436 1.00 79.81 90 ALA A C 1
ATOM 695 O O . ALA A 1 90 ? 7.333 6.812 3.949 1.00 79.81 90 ALA A O 1
ATOM 696 N N . LEU A 1 91 ? 5.381 5.721 3.661 1.00 74.00 91 LEU A N 1
ATOM 697 C CA . LEU A 1 91 ? 5.693 4.613 4.560 1.00 74.00 91 LEU A CA 1
ATOM 698 C C . LEU A 1 91 ? 6.837 3.750 4.017 1.00 74.00 91 LEU A C 1
ATOM 700 O O . LEU A 1 91 ? 7.781 3.478 4.747 1.00 74.00 91 LEU A O 1
ATOM 704 N N . ALA A 1 92 ? 6.834 3.411 2.727 1.00 68.62 92 ALA A N 1
ATOM 705 C CA . ALA A 1 92 ? 7.872 2.594 2.088 1.00 68.62 92 ALA A CA 1
ATOM 706 C C . ALA A 1 92 ? 9.251 3.282 1.911 1.00 68.62 92 ALA A C 1
ATOM 708 O O . ALA A 1 92 ? 10.121 2.739 1.228 1.00 68.62 92 ALA A O 1
ATOM 709 N N . GLY A 1 93 ? 9.481 4.456 2.513 1.00 63.38 93 GLY A N 1
ATOM 710 C CA . GLY A 1 93 ? 10.753 5.186 2.430 1.00 63.38 93 GLY A CA 1
ATOM 711 C C . GLY A 1 93 ? 10.764 6.350 1.433 1.00 63.38 93 GLY A C 1
ATOM 712 O O . GLY A 1 93 ? 11.829 6.799 1.018 1.00 63.38 93 GLY A O 1
ATOM 713 N N . GLY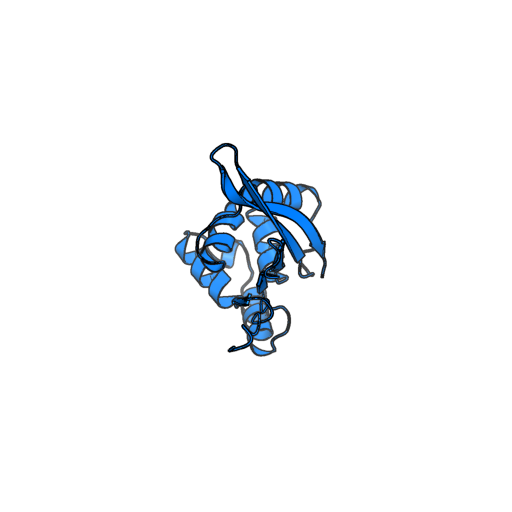 A 1 94 ? 9.591 6.854 1.050 1.00 57.66 94 GLY A N 1
ATOM 714 C CA . GLY A 1 94 ? 9.397 8.128 0.350 1.00 57.66 94 GLY A CA 1
ATOM 715 C C . GLY A 1 94 ? 9.433 8.063 -1.177 1.00 57.66 94 GLY A C 1
ATOM 716 O O . GLY A 1 94 ? 8.817 8.906 -1.829 1.00 57.66 94 GLY A O 1
ATOM 717 N N . ALA A 1 95 ? 10.094 7.069 -1.773 1.00 61.34 95 ALA A N 1
ATOM 718 C CA . ALA A 1 95 ? 10.091 6.906 -3.223 1.00 61.34 95 ALA A CA 1
ATOM 719 C C . ALA A 1 95 ? 8.789 6.230 -3.674 1.00 61.34 95 ALA A C 1
ATOM 721 O O . ALA A 1 95 ? 8.611 5.027 -3.491 1.00 61.34 95 ALA A O 1
ATOM 722 N N . VAL A 1 96 ? 7.878 7.001 -4.278 1.00 65.69 96 VAL A N 1
ATOM 723 C CA . VAL A 1 96 ? 6.700 6.447 -4.961 1.00 65.69 96 VAL A CA 1
ATOM 724 C C . VAL A 1 96 ? 7.201 5.624 -6.151 1.00 65.69 96 VAL A C 1
ATOM 726 O O . VAL A 1 96 ? 7.806 6.204 -7.056 1.00 65.69 96 VAL A O 1
ATOM 729 N N . PRO A 1 97 ? 6.960 4.300 -6.200 1.00 69.19 97 PRO A N 1
ATOM 730 C CA . PRO A 1 97 ? 7.271 3.513 -7.381 1.00 69.19 97 PRO A CA 1
ATOM 731 C C . PRO A 1 97 ? 6.551 4.105 -8.591 1.00 69.19 97 PRO A C 1
ATOM 733 O O . PRO A 1 97 ? 5.358 4.427 -8.525 1.00 69.19 97 PRO A O 1
ATOM 736 N N . ALA A 1 98 ? 7.264 4.239 -9.704 1.00 71.94 98 ALA A N 1
ATOM 737 C CA . ALA A 1 98 ? 6.683 4.695 -10.952 1.00 71.94 98 ALA A CA 1
ATOM 738 C C . ALA A 1 98 ? 5.487 3.796 -11.311 1.00 71.94 98 ALA A C 1
ATOM 740 O O . ALA A 1 98 ? 5.591 2.568 -11.332 1.00 71.94 98 ALA A O 1
ATOM 741 N N . GLY A 1 99 ? 4.327 4.411 -11.545 1.00 75.88 99 GLY A N 1
ATOM 742 C CA . GLY A 1 99 ? 3.095 3.687 -11.857 1.00 75.88 99 GLY A CA 1
ATOM 743 C C . GLY A 1 99 ? 2.347 3.099 -10.655 1.00 75.88 99 GLY A C 1
ATOM 744 O O . GLY A 1 99 ? 1.299 2.494 -10.871 1.00 75.88 99 GLY A O 1
ATOM 745 N N . LEU A 1 100 ? 2.791 3.303 -9.402 1.00 84.38 100 LEU A N 1
ATOM 746 C CA . LEU A 1 100 ? 2.025 2.859 -8.226 1.00 84.38 100 LEU A CA 1
ATOM 747 C C . LEU A 1 100 ? 0.633 3.502 -8.204 1.00 84.38 100 LEU A C 1
ATOM 749 O O . LEU A 1 100 ? -0.355 2.787 -8.122 1.00 84.38 100 LEU A O 1
ATOM 753 N N . ALA A 1 101 ? 0.537 4.825 -8.359 1.00 85.62 101 ALA A N 1
ATOM 754 C CA . ALA A 1 101 ? -0.754 5.519 -8.380 1.00 85.62 101 ALA A CA 1
ATOM 755 C C . ALA A 1 101 ? -1.693 4.991 -9.477 1.00 85.62 101 ALA A C 1
ATOM 757 O O . ALA A 1 101 ? -2.865 4.740 -9.213 1.00 85.62 101 ALA A O 1
ATOM 758 N N . ALA A 1 102 ? -1.169 4.754 -10.683 1.00 85.38 102 ALA A N 1
ATOM 759 C CA . ALA A 1 102 ? -1.946 4.185 -11.783 1.00 85.38 102 ALA A CA 1
ATOM 760 C C . ALA A 1 102 ? -2.414 2.752 -11.480 1.00 85.38 102 ALA A C 1
ATOM 762 O O . ALA A 1 102 ? -3.568 2.423 -11.745 1.00 85.38 102 ALA A O 1
ATOM 763 N N . MET A 1 103 ? -1.549 1.925 -10.878 1.00 87.00 103 MET A N 1
ATOM 764 C CA . MET A 1 103 ? -1.896 0.571 -10.442 1.00 87.00 103 MET A CA 1
ATOM 765 C C . MET A 1 103 ? -3.027 0.604 -9.410 1.00 87.00 103 MET A C 1
ATOM 767 O O . MET A 1 103 ? -4.046 -0.046 -9.610 1.00 87.00 103 MET A O 1
ATOM 771 N N . LEU A 1 104 ? -2.894 1.416 -8.356 1.00 88.88 104 LEU A N 1
ATOM 772 C CA . LEU A 1 104 ? -3.908 1.541 -7.304 1.00 88.88 104 LEU A CA 1
ATOM 773 C C . LEU A 1 104 ? -5.248 2.066 -7.844 1.00 88.88 104 LEU A C 1
ATOM 775 O O . LEU A 1 104 ? -6.304 1.572 -7.457 1.00 88.88 104 LEU A O 1
ATOM 779 N N . SER A 1 105 ? -5.226 3.027 -8.773 1.00 86.69 105 SER A N 1
ATOM 780 C CA . SER A 1 105 ? -6.439 3.481 -9.467 1.00 86.69 105 SER A CA 1
ATOM 781 C C . SER A 1 105 ? -7.093 2.371 -10.296 1.00 86.69 105 SER A C 1
ATOM 783 O O . SER A 1 105 ? -8.318 2.272 -10.325 1.00 86.69 105 SER A O 1
ATOM 785 N N . GLY A 1 106 ? -6.292 1.525 -10.951 1.00 85.81 106 GLY A N 1
ATOM 786 C CA . GLY A 1 106 ? -6.781 0.352 -11.676 1.00 85.81 106 GLY A CA 1
ATOM 787 C C . GLY A 1 106 ? -7.440 -0.668 -10.750 1.00 85.81 106 GLY A C 1
ATOM 788 O O . GLY A 1 106 ? -8.526 -1.148 -11.058 1.00 85.81 106 GLY A O 1
ATOM 789 N N . MET A 1 107 ? -6.848 -0.912 -9.578 1.00 85.50 107 MET A N 1
ATOM 790 C CA . MET A 1 107 ? -7.370 -1.860 -8.591 1.00 85.50 107 MET A CA 1
ATOM 791 C C . MET A 1 107 ? -8.801 -1.522 -8.140 1.00 85.50 107 MET A C 1
ATOM 793 O O . MET A 1 107 ? -9.611 -2.434 -8.001 1.00 85.50 107 MET A O 1
ATOM 797 N N . ILE A 1 108 ? -9.163 -0.237 -7.981 1.00 83.56 108 ILE A N 1
ATOM 798 C CA . ILE A 1 108 ? -10.554 0.148 -7.645 1.00 83.56 108 ILE A CA 1
ATOM 799 C C . ILE A 1 108 ? -11.550 -0.404 -8.673 1.00 83.56 108 ILE A C 1
ATOM 801 O O . ILE A 1 108 ? -12.643 -0.840 -8.316 1.00 83.56 108 ILE A O 1
ATOM 805 N N . SER A 1 109 ? -11.168 -0.408 -9.952 1.00 77.56 109 SER A N 1
ATOM 806 C CA . SER A 1 109 ? -12.038 -0.866 -11.042 1.00 77.56 109 SER A CA 1
ATOM 807 C C . SER A 1 109 ? -12.294 -2.378 -11.000 1.00 77.56 109 SER A C 1
ATOM 809 O O . SER A 1 109 ? -13.210 -2.855 -11.665 1.00 77.56 109 SER A O 1
ATOM 811 N N . GLU A 1 110 ? -11.523 -3.128 -10.206 1.00 78.25 110 GLU A N 1
ATOM 812 C CA . GLU A 1 110 ? -11.609 -4.587 -10.082 1.00 78.25 110 GLU A CA 1
ATOM 813 C C . GLU A 1 110 ? -12.407 -5.055 -8.850 1.00 78.25 110 GLU A C 1
ATOM 815 O O . GLU A 1 110 ? -12.418 -6.246 -8.547 1.00 78.25 110 GLU A O 1
ATOM 820 N N . ASN A 1 111 ? -13.112 -4.144 -8.161 1.00 75.38 111 ASN A N 1
ATOM 821 C CA . ASN A 1 111 ? -13.927 -4.434 -6.972 1.00 75.38 111 ASN A CA 1
ATOM 822 C C . ASN A 1 111 ? -13.131 -5.180 -5.881 1.00 75.38 111 ASN A C 1
ATOM 824 O O . ASN A 1 111 ? -13.380 -6.352 -5.582 1.00 75.38 111 ASN A O 1
ATOM 828 N N . LEU A 1 112 ? -12.132 -4.489 -5.324 1.00 81.44 112 LEU A N 1
ATOM 829 C CA . LEU A 1 112 ? -11.207 -5.025 -4.325 1.00 81.44 112 LEU A CA 1
ATOM 830 C C . LEU A 1 112 ? -11.916 -5.705 -3.142 1.00 81.44 112 LEU A C 1
ATOM 832 O O . LEU A 1 112 ? -12.794 -5.127 -2.507 1.00 81.44 112 LEU A O 1
ATOM 836 N N . GLN A 1 113 ? -11.459 -6.907 -2.784 1.00 83.19 113 GLN A N 1
ATOM 837 C CA . GLN A 1 113 ? -11.847 -7.598 -1.552 1.00 83.19 113 GLN A CA 1
ATOM 838 C C . GLN A 1 113 ? -11.093 -6.978 -0.377 1.00 83.19 113 GLN A C 1
ATOM 840 O O . GLN A 1 113 ? -9.968 -7.365 -0.064 1.00 83.19 113 GLN A O 1
ATOM 845 N N . THR A 1 114 ? -11.707 -5.984 0.262 1.00 81.19 114 THR A N 1
ATOM 846 C CA . THR A 1 114 ? -11.110 -5.241 1.382 1.00 81.19 114 THR A CA 1
ATOM 847 C C . THR A 1 114 ? -10.972 -6.067 2.662 1.00 81.19 114 THR A C 1
ATOM 849 O O . THR A 1 114 ? -10.296 -5.633 3.589 1.00 81.19 114 THR A O 1
ATOM 852 N N . ASP A 1 115 ? -11.594 -7.248 2.733 1.00 79.62 115 ASP A N 1
ATOM 853 C CA . ASP A 1 115 ? -11.421 -8.204 3.832 1.00 79.62 115 ASP A CA 1
ATOM 854 C C . ASP A 1 115 ? -10.090 -8.972 3.757 1.00 79.62 115 ASP A C 1
ATOM 856 O O . ASP A 1 115 ? -9.673 -9.568 4.750 1.00 79.62 115 ASP A O 1
ATOM 860 N N . LYS A 1 116 ? -9.391 -8.925 2.614 1.00 80.94 116 LYS A N 1
ATOM 861 C CA . LYS A 1 116 ? -8.128 -9.636 2.395 1.00 80.94 116 LYS A CA 1
ATOM 862 C C . LYS A 1 116 ? -6.944 -8.691 2.319 1.00 80.94 116 LYS A C 1
ATOM 864 O O . LYS A 1 116 ? -7.046 -7.558 1.852 1.00 80.94 116 LYS A O 1
ATOM 869 N N . GLY A 1 117 ? -5.788 -9.195 2.742 1.00 81.88 117 GLY A N 1
ATOM 870 C CA . GLY A 1 117 ? -4.519 -8.565 2.410 1.00 81.88 117 GLY A CA 1
ATOM 871 C C . GLY A 1 117 ? -4.268 -8.636 0.905 1.00 81.88 117 GLY A C 1
ATOM 872 O O . GLY A 1 117 ? -4.639 -9.607 0.241 1.00 81.88 117 GLY A O 1
ATOM 873 N N . THR A 1 118 ? -3.622 -7.613 0.362 1.00 88.44 118 THR A N 1
ATOM 874 C CA . THR A 1 118 ? -3.190 -7.571 -1.039 1.00 88.44 118 THR A CA 1
ATOM 875 C C . THR A 1 118 ? -1.672 -7.582 -1.110 1.00 88.44 118 THR A C 1
ATOM 877 O O . THR A 1 118 ? -0.990 -7.245 -0.147 1.00 88.44 118 THR A O 1
ATOM 880 N N . TYR A 1 119 ? -1.099 -8.008 -2.226 1.00 89.31 119 TYR A N 1
ATOM 881 C CA . TYR A 1 119 ? 0.320 -7.810 -2.491 1.00 89.31 119 TYR A CA 1
ATOM 882 C C . TYR A 1 119 ? 0.510 -7.129 -3.840 1.00 89.31 119 TYR A C 1
ATOM 8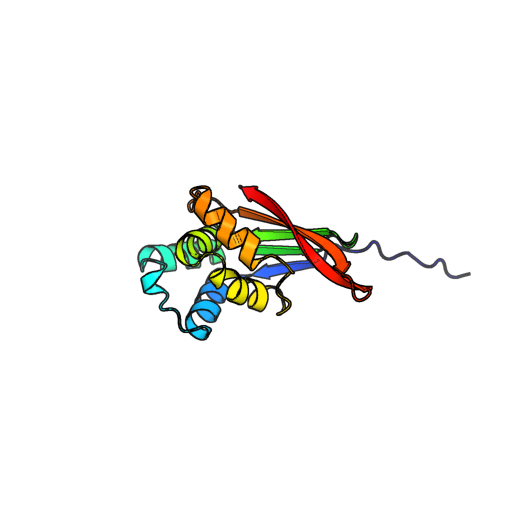84 O O . TYR A 1 119 ? -0.264 -7.351 -4.769 1.00 89.31 119 TYR A O 1
ATOM 892 N N . ILE A 1 120 ? 1.552 -6.311 -3.952 1.00 89.06 120 ILE A N 1
ATOM 893 C CA . ILE A 1 120 ? 1.955 -5.643 -5.190 1.00 89.06 120 ILE A CA 1
ATOM 894 C C . ILE A 1 120 ? 3.411 -6.003 -5.463 1.00 89.06 120 ILE A C 1
ATOM 896 O O . ILE A 1 120 ? 4.277 -5.811 -4.611 1.00 89.06 120 ILE A O 1
ATOM 900 N N . ASN A 1 121 ? 3.683 -6.521 -6.656 1.00 89.50 121 ASN A N 1
ATOM 901 C CA . ASN A 1 121 ? 5.028 -6.849 -7.102 1.00 89.50 121 ASN A CA 1
ATOM 902 C C . ASN A 1 121 ? 5.642 -5.678 -7.857 1.00 89.50 121 ASN A C 1
ATOM 904 O O . ASN A 1 121 ? 5.013 -5.076 -8.730 1.00 89.50 121 ASN A O 1
ATOM 908 N N . PHE A 1 122 ? 6.909 -5.416 -7.582 1.00 87.38 122 PHE A N 1
ATOM 909 C CA . PHE A 1 122 ? 7.710 -4.385 -8.213 1.00 87.38 122 PHE A CA 1
ATOM 910 C C . PHE A 1 122 ? 8.955 -4.988 -8.838 1.00 87.38 122 PHE A C 1
ATOM 912 O O . PHE A 1 122 ? 9.511 -5.977 -8.359 1.00 87.38 122 PHE A O 1
ATOM 919 N N . LYS A 1 123 ? 9.410 -4.336 -9.901 1.00 88.06 123 LYS A N 1
ATOM 920 C CA . LYS A 1 123 ? 10.696 -4.606 -10.521 1.00 88.06 123 LYS A CA 1
ATOM 921 C C . LYS A 1 123 ? 11.437 -3.297 -10.722 1.00 88.06 123 LYS A C 1
ATOM 923 O O . LYS A 1 123 ? 10.871 -2.332 -11.232 1.00 88.06 123 LYS A O 1
ATOM 928 N N . SER A 1 124 ? 12.701 -3.284 -10.337 1.00 84.12 124 SER A N 1
ATOM 929 C CA . SER A 1 124 ? 13.632 -2.211 -10.641 1.00 84.12 124 SER A CA 1
ATOM 930 C C . SER A 1 124 ? 14.005 -2.288 -12.116 1.00 84.12 124 SER A C 1
ATOM 932 O O . SER A 1 124 ? 14.573 -3.280 -12.580 1.00 84.12 124 SER A O 1
ATOM 934 N N . GLN A 1 125 ? 13.679 -1.243 -12.868 1.00 83.06 125 GLN A N 1
ATOM 935 C CA . GLN A 1 125 ? 14.051 -1.109 -14.272 1.00 83.06 125 GLN A CA 1
ATOM 936 C C . GLN A 1 125 ? 14.677 0.255 -14.530 1.00 83.06 125 GLN A C 1
ATOM 938 O O . GLN A 1 125 ? 14.395 1.212 -13.816 1.00 83.06 125 GLN A O 1
ATOM 943 N N . LYS A 1 126 ? 15.546 0.336 -15.540 1.00 81.81 126 LYS A N 1
ATOM 944 C CA . LYS A 1 126 ? 16.081 1.623 -15.977 1.00 81.81 126 LYS A CA 1
ATOM 945 C C . LYS A 1 126 ? 15.015 2.369 -16.759 1.00 81.81 126 LYS A C 1
ATOM 947 O O . LYS A 1 126 ? 14.459 1.815 -17.707 1.00 81.81 126 LYS A O 1
ATOM 952 N N . ASP A 1 127 ? 14.749 3.602 -16.366 1.00 79.12 127 ASP A N 1
ATOM 953 C CA . ASP A 1 127 ? 13.918 4.502 -17.147 1.00 79.12 127 ASP A CA 1
ATOM 954 C C . ASP A 1 127 ? 14.675 5.049 -18.375 1.00 79.12 127 ASP A C 1
ATOM 956 O O . ASP A 1 127 ? 15.824 4.685 -18.653 1.00 79.12 127 ASP A O 1
ATOM 960 N N . ALA A 1 128 ? 14.025 5.933 -19.135 1.00 79.00 128 ALA A N 1
ATOM 961 C CA . ALA A 1 128 ? 14.619 6.558 -20.316 1.00 79.00 128 ALA A CA 1
ATOM 962 C C . ALA A 1 128 ? 15.850 7.437 -20.000 1.00 79.00 128 ALA A C 1
ATOM 964 O O . ALA A 1 128 ? 16.646 7.700 -20.902 1.00 79.00 128 ALA A O 1
ATOM 965 N N . ALA A 1 129 ? 16.020 7.870 -18.746 1.00 81.19 129 ALA A N 1
ATOM 966 C CA . ALA A 1 129 ? 17.178 8.620 -18.264 1.00 81.19 129 ALA A CA 1
ATOM 967 C C . ALA A 1 129 ? 18.314 7.700 -17.768 1.00 81.19 129 ALA A C 1
ATOM 969 O O . ALA A 1 129 ? 19.425 8.165 -17.509 1.00 81.19 129 ALA A O 1
ATOM 970 N N . GLY A 1 130 ? 18.074 6.387 -17.696 1.00 77.06 130 GLY A N 1
ATOM 971 C CA . GLY A 1 130 ? 19.026 5.400 -17.197 1.00 77.06 130 GLY A CA 1
ATOM 972 C C . GLY A 1 130 ? 19.019 5.250 -15.672 1.00 77.06 130 GLY A C 1
ATOM 973 O O . GLY A 1 130 ? 19.876 4.531 -15.146 1.00 77.06 130 GLY A O 1
ATOM 974 N N . GLU A 1 131 ? 18.070 5.884 -14.978 1.00 78.62 131 GLU A N 1
ATOM 975 C CA . GLU A 1 131 ? 17.881 5.792 -13.532 1.00 78.62 131 GLU A CA 1
ATOM 976 C C . GLU A 1 131 ? 17.073 4.540 -13.183 1.00 78.62 131 GLU A C 1
ATOM 978 O O . GLU A 1 131 ? 16.126 4.169 -13.876 1.00 78.62 131 GLU A O 1
ATOM 983 N N . TYR A 1 132 ? 17.458 3.850 -12.107 1.00 75.06 132 TYR A N 1
ATOM 984 C CA . TYR A 1 132 ? 16.700 2.695 -11.633 1.00 75.06 132 TYR A CA 1
ATOM 985 C C . TYR A 1 132 ? 15.436 3.165 -10.918 1.00 75.06 132 TYR A C 1
ATOM 987 O O . TYR A 1 132 ? 15.506 3.737 -9.832 1.00 75.06 132 TYR A O 1
ATOM 995 N N . VAL A 1 133 ? 14.285 2.864 -11.510 1.00 78.75 133 VAL A N 1
ATOM 996 C CA . VAL A 1 133 ? 12.966 3.127 -10.940 1.00 78.75 133 VAL A CA 1
ATOM 997 C C . VAL A 1 133 ? 12.276 1.814 -10.594 1.00 78.75 133 VAL A C 1
ATOM 999 O O . VAL A 1 133 ? 12.286 0.853 -11.367 1.00 78.75 133 VAL A O 1
ATOM 1002 N N . LEU A 1 134 ? 11.650 1.767 -9.420 1.00 79.56 134 LEU A N 1
ATOM 1003 C CA . LEU A 1 134 ? 10.731 0.691 -9.066 1.00 79.56 134 LEU A CA 1
ATOM 1004 C C . LEU A 1 134 ? 9.458 0.859 -9.890 1.00 79.56 134 LEU A C 1
ATOM 1006 O O . LEU A 1 134 ? 8.828 1.911 -9.845 1.00 79.56 134 LEU A O 1
ATOM 1010 N N . THR A 1 135 ? 9.066 -0.167 -10.635 1.00 83.81 135 THR A N 1
ATOM 1011 C CA . THR A 1 135 ? 7.809 -0.178 -11.387 1.00 83.81 135 THR A CA 1
ATOM 1012 C C . THR A 1 135 ? 6.933 -1.321 -10.929 1.00 83.81 135 THR A C 1
ATOM 1014 O O . THR A 1 135 ? 7.402 -2.452 -10.797 1.00 83.81 135 THR A O 1
ATOM 1017 N N . SER A 1 136 ? 5.656 -1.030 -10.698 1.00 83.38 136 SER A N 1
ATOM 1018 C CA . SER A 1 136 ? 4.652 -2.042 -10.385 1.00 83.38 136 SER A CA 1
ATOM 1019 C C . SER A 1 136 ? 4.444 -2.971 -11.588 1.00 83.38 136 SER A C 1
ATOM 1021 O O . SER A 1 136 ? 4.204 -2.531 -12.708 1.00 83.38 136 SER A O 1
ATOM 1023 N N . THR A 1 137 ? 4.566 -4.278 -11.363 1.00 85.75 137 THR A N 1
ATOM 1024 C CA . THR A 1 137 ? 4.445 -5.318 -12.403 1.00 85.75 137 THR A CA 1
ATOM 1025 C C . THR A 1 137 ? 3.139 -6.099 -12.311 1.00 85.75 137 THR A C 1
ATOM 1027 O O . THR A 1 137 ? 2.686 -6.646 -13.311 1.00 85.75 137 THR A O 1
ATOM 1030 N N . GLY A 1 138 ? 2.512 -6.129 -11.135 1.00 86.81 138 GLY A N 1
ATOM 1031 C CA . GLY A 1 138 ? 1.226 -6.782 -10.917 1.00 86.81 138 GLY A CA 1
ATOM 1032 C C . GLY A 1 138 ? 0.829 -6.780 -9.448 1.00 86.81 138 GLY A C 1
ATOM 1033 O O . GLY A 1 138 ? 1.613 -6.367 -8.589 1.00 86.81 138 GLY A O 1
ATOM 1034 N N . TRP A 1 139 ? -0.382 -7.248 -9.166 1.00 90.50 139 TRP A N 1
ATOM 1035 C CA . TRP A 1 139 ? -0.928 -7.338 -7.817 1.00 90.50 139 TRP A CA 1
ATOM 1036 C C . TRP A 1 139 ? -1.811 -8.584 -7.649 1.00 90.50 139 TRP A C 1
ATOM 1038 O O . TRP A 1 139 ? -2.212 -9.200 -8.636 1.00 90.50 139 TRP A O 1
ATOM 1048 N N . GLY A 1 140 ? -2.094 -8.968 -6.404 1.00 88.00 140 GLY A N 1
ATOM 1049 C CA . GLY A 1 140 ? -2.993 -10.075 -6.068 1.00 88.00 140 GLY A CA 1
ATOM 1050 C C . GLY A 1 140 ? -3.422 -10.060 -4.601 1.00 88.00 140 GLY A C 1
ATOM 1051 O O . GLY A 1 140 ? -3.105 -9.122 -3.870 1.00 88.00 140 GLY A O 1
ATOM 1052 N N . TYR A 1 141 ? -4.138 -11.099 -4.167 1.00 87.44 141 TYR A N 1
ATOM 1053 C CA . TYR A 1 141 ? -4.516 -11.305 -2.762 1.00 87.44 141 TYR A CA 1
ATOM 1054 C C . TYR A 1 141 ? -3.557 -12.267 -2.063 1.00 87.44 141 TYR A C 1
ATOM 1056 O O . TYR A 1 141 ? -3.029 -13.180 -2.700 1.00 87.44 141 TYR A O 1
ATOM 1064 N N . GLN A 1 142 ? -3.346 -12.040 -0.768 1.00 77.12 142 GLN A N 1
ATOM 1065 C CA . GLN A 1 142 ? -2.577 -12.918 0.118 1.00 77.12 142 GLN A CA 1
ATOM 1066 C C . GLN A 1 142 ? -3.373 -14.160 0.529 1.00 77.12 142 GLN A C 1
ATOM 1068 O O . GLN A 1 142 ? -4.619 -14.062 0.635 1.00 77.12 142 GLN A O 1
#

Radius of gyration: 16.36 Å; Cα contacts (8 Å, |Δi|>4): 250; chains: 1; bounding box: 59×31×39 Å

Sequence (142 aa):
MA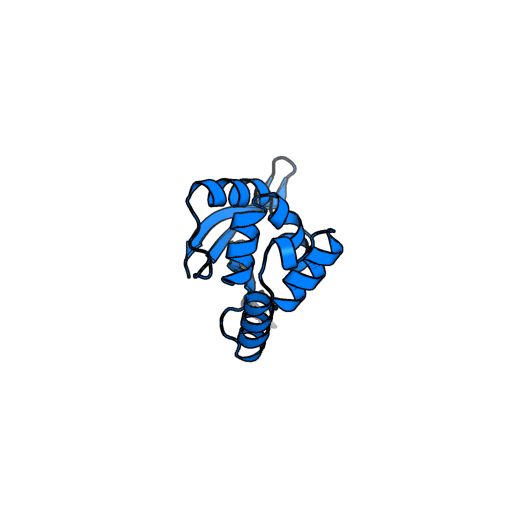EASIESGQAKIQSFTNQQLFDELEKNGYQIEDVFTKEEIEFYKAEDRMRAGKTQFVDHGDGTSTLYLSSAYTKTISILGGSAATTIAALAGGAVPAGLAAMLSGMISENLQTDKGTYINFKSQKDAAGEYVLTSTGWGYQ

Organism: NCBI:txid522262

Solvent-accessible surface area (backbone atoms only — not comparable to full-atom values): 7738 Å² total; per-residue (Å²): 134,82,79,78,75,74,73,72,66,65,58,49,72,48,76,47,52,59,60,58,51,49,57,42,38,45,74,73,70,44,60,62,74,80,80,36,53,73,68,51,52,53,48,44,55,47,31,50,75,70,66,49,69,60,24,29,40,36,34,56,67,79,50,39,33,38,37,36,32,15,25,70,55,36,38,45,27,60,75,49,17,32,67,35,31,59,52,54,14,52,71,74,71,56,66,61,41,52,58,38,33,60,50,34,41,50,44,43,78,68,68,64,66,39,89,36,30,31,34,37,37,29,37,56,41,65,50,97,87,67,48,79,39,42,29,63,74,49,71,51,74,108

pLDDT: mean 79.74, std 12.75, range [35.12, 90.5]

Nearest PDB structures (foldseek):
  7zm6-assembly1_A  TM=6.895E-01  e=3.670E+00  Narmovirus narivaense
  1ue5-assembly1_B-2  TM=4.232E-01  e=3.235E+00  Mycobacterium tuberculosis
  2hv2-assembly1_F  TM=3.834E-01  e=2.216E+00  Enterococcus faecalis
  3sdi-assembly1_D  TM=2.983E-01  e=1.425E+00  Saccharomyces cerevisiae S288C
  2hv2-assembly1_D  TM=3.992E-01  e=8.332E+00  Enterococcus faecalis